Protein AF-A0A117MTT1-F1 (afdb_monomer_lite)

pLDDT: mean 88.35, std 15.42, range [42.28, 98.25]

Secondary structure (DSSP, 8-state):
----SEEEEEEES-HHHHHHHHHHHHHTT-EEEEEEEE--EEEEETTEEEEEPPEEEEEEE--PPPPPS--

Sequence (71 aa):
MSDDGYKVISVEDDAKLLQEALDQISEDQGVVVTVIWQPAREITVGGETKKANSGYVVVADYGLEEPDPRH

Radius of gyration: 15.67 Å; chains: 1; bounding box: 38×25×43 Å

Structure (mmCIF, N/CA/C/O backbone):
data_AF-A0A117MTT1-F1
#
_entry.id   AF-A0A117MTT1-F1
#
loop_
_atom_site.group_PDB
_atom_site.id
_atom_site.type_symbol
_atom_site.label_atom_id
_atom_site.label_alt_id
_atom_site.label_comp_id
_atom_site.label_asym_id
_atom_site.label_entity_id
_atom_site.label_seq_id
_atom_site.pdbx_PDB_ins_code
_atom_site.Cartn_x
_atom_site.Cartn_y
_atom_site.Cartn_z
_atom_site.occupancy
_atom_site.B_iso_or_equiv
_atom_site.auth_seq_id
_atom_site.auth_comp_id
_atom_site.auth_asym_id
_atom_site.auth_atom_id
_atom_site.pdbx_PDB_model_num
ATOM 1 N N . MET A 1 1 ? -21.507 13.008 -2.534 1.00 42.28 1 MET A N 1
ATOM 2 C CA . MET A 1 1 ? -21.451 11.749 -3.298 1.00 42.28 1 MET A CA 1
ATOM 3 C C . MET A 1 1 ? -20.450 10.915 -2.544 1.00 42.28 1 MET A C 1
ATOM 5 O O . MET A 1 1 ? -19.307 11.344 -2.480 1.00 42.28 1 MET A O 1
ATOM 9 N N . SER A 1 2 ? -20.908 9.908 -1.811 1.00 47.47 2 SER A N 1
ATOM 10 C CA . SER A 1 2 ? -20.037 9.181 -0.894 1.00 47.47 2 SER A CA 1
ATOM 11 C C . SER A 1 2 ? -19.069 8.318 -1.696 1.00 47.47 2 SER A C 1
ATOM 13 O O . SER A 1 2 ? -19.488 7.566 -2.574 1.00 47.47 2 SER A O 1
ATOM 15 N N . ASP A 1 3 ? -17.780 8.503 -1.439 1.00 58.25 3 ASP A N 1
ATOM 16 C CA . ASP A 1 3 ? -16.656 7.770 -2.033 1.00 58.25 3 ASP A CA 1
ATOM 17 C C . ASP A 1 3 ? -16.488 6.414 -1.305 1.00 58.25 3 ASP A C 1
ATOM 19 O O . ASP A 1 3 ? -15.392 6.025 -0.902 1.00 58.25 3 ASP A O 1
ATOM 23 N N . ASP A 1 4 ? -17.617 5.739 -1.053 1.00 65.88 4 ASP A N 1
ATOM 24 C CA . ASP A 1 4 ? -17.740 4.532 -0.224 1.00 65.88 4 ASP A CA 1
ATOM 25 C C . ASP A 1 4 ? -17.383 3.298 -1.069 1.00 65.88 4 ASP A C 1
ATOM 27 O O . ASP A 1 4 ? -18.234 2.483 -1.428 1.00 65.88 4 ASP A O 1
ATOM 31 N N . GLY A 1 5 ? -16.120 3.206 -1.489 1.00 84.06 5 GLY A N 1
ATOM 32 C CA . GLY A 1 5 ? -15.631 2.129 -2.348 1.00 84.06 5 GLY A CA 1
ATOM 33 C C . GLY A 1 5 ? -14.148 1.822 -2.166 1.00 84.06 5 GLY A C 1
ATOM 34 O O . GLY A 1 5 ? -13.484 2.336 -1.264 1.00 84.06 5 GLY A O 1
ATOM 35 N N . TYR A 1 6 ? -13.618 0.959 -3.037 1.00 90.94 6 TYR A N 1
ATOM 36 C CA . TYR A 1 6 ? -12.211 0.566 -2.993 1.00 90.94 6 TYR A CA 1
ATOM 37 C C . TYR A 1 6 ? -11.275 1.736 -3.302 1.00 90.94 6 TYR A C 1
ATOM 39 O O . TYR A 1 6 ? -11.401 2.392 -4.338 1.00 90.94 6 TYR A O 1
ATOM 47 N N . LYS A 1 7 ? -10.252 1.911 -2.465 1.00 93.94 7 LYS A N 1
ATOM 48 C CA . LYS A 1 7 ? -9.127 2.817 -2.709 1.00 93.94 7 LYS A CA 1
ATOM 49 C C . LYS A 1 7 ? -7.841 2.027 -2.888 1.00 93.94 7 LYS A C 1
ATOM 51 O O . LYS A 1 7 ? -7.586 1.057 -2.178 1.00 93.94 7 LYS A O 1
ATOM 56 N N . VAL A 1 8 ? -7.027 2.471 -3.842 1.00 95.31 8 VAL A N 1
ATOM 57 C CA . VAL A 1 8 ? -5.686 1.938 -4.099 1.00 95.31 8 VAL A CA 1
ATOM 58 C C . VAL A 1 8 ? -4.671 2.986 -3.668 1.00 95.31 8 VAL A C 1
ATOM 60 O O . VAL A 1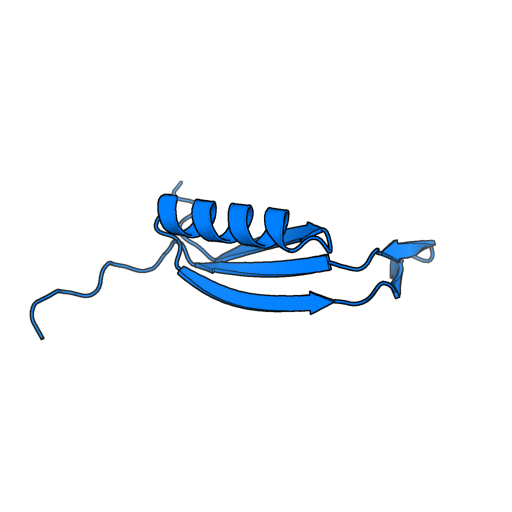 8 ? -4.660 4.096 -4.197 1.00 95.31 8 VAL A O 1
ATOM 63 N N . ILE A 1 9 ? -3.829 2.629 -2.707 1.00 96.00 9 ILE A N 1
ATOM 64 C CA . ILE A 1 9 ? -2.856 3.517 -2.078 1.00 96.00 9 ILE A CA 1
ATOM 65 C C . ILE A 1 9 ? -1.462 2.976 -2.385 1.00 96.00 9 ILE A C 1
ATOM 67 O O . ILE A 1 9 ? -1.155 1.820 -2.098 1.00 96.00 9 ILE A O 1
ATOM 71 N N . SER A 1 10 ? -0.620 3.816 -2.982 1.00 96.00 10 SER A N 1
ATOM 72 C CA . SER A 1 10 ? 0.792 3.505 -3.212 1.00 96.00 10 SER A CA 1
ATOM 73 C C . SER A 1 10 ? 1.618 4.053 -2.058 1.00 96.00 10 SER A C 1
ATOM 75 O O . SER A 1 10 ? 1.516 5.237 -1.743 1.00 96.00 10 SER A O 1
ATOM 77 N N . VAL 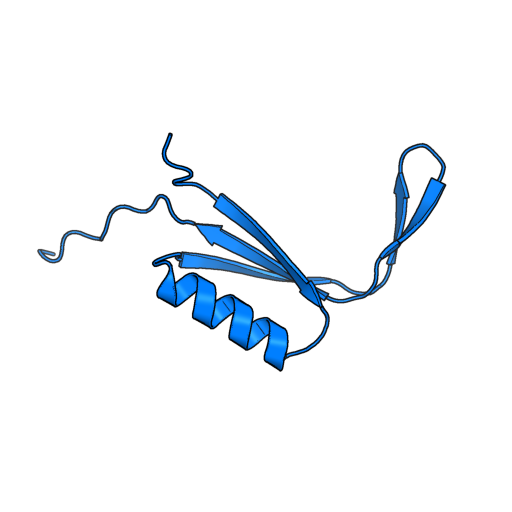A 1 11 ? 2.455 3.210 -1.464 1.00 97.69 11 VAL A N 1
ATOM 78 C CA . VAL A 1 11 ? 3.351 3.566 -0.361 1.00 97.69 11 VAL A CA 1
ATOM 79 C C . VAL A 1 11 ? 4.784 3.253 -0.773 1.00 97.69 11 VAL A C 1
ATOM 81 O O . VAL A 1 11 ? 5.038 2.269 -1.470 1.00 97.69 11 VAL A O 1
ATOM 84 N N . GLU A 1 12 ? 5.728 4.100 -0.377 1.00 97.25 12 GLU A N 1
ATOM 85 C CA . GLU A 1 12 ? 7.152 3.863 -0.625 1.00 97.25 12 GLU A CA 1
ATOM 86 C C . GLU A 1 12 ? 7.639 2.584 0.077 1.00 97.25 12 GLU A C 1
ATOM 88 O O . GLU A 1 12 ? 6.978 2.060 0.974 1.00 97.25 12 GLU A O 1
ATOM 93 N N . ASP A 1 13 ? 8.794 2.059 -0.342 1.00 97.19 13 ASP A N 1
ATOM 94 C CA . ASP A 1 13 ? 9.418 0.862 0.244 1.00 97.19 13 ASP A CA 1
ATOM 95 C C . ASP A 1 13 ? 10.044 1.154 1.620 1.00 97.19 13 ASP A C 1
ATOM 97 O O . ASP A 1 13 ? 11.251 1.031 1.827 1.00 97.19 13 ASP A O 1
ATOM 101 N N . ASP A 1 14 ? 9.206 1.595 2.553 1.00 97.88 14 ASP A N 1
ATOM 102 C CA . ASP A 1 14 ? 9.550 1.943 3.923 1.00 97.88 14 ASP A CA 1
ATOM 103 C C . ASP A 1 14 ? 8.487 1.373 4.872 1.00 97.88 14 ASP A C 1
ATOM 105 O O . ASP A 1 14 ? 7.287 1.628 4.743 1.00 97.88 14 ASP A O 1
ATOM 109 N N . ALA A 1 15 ? 8.936 0.575 5.840 1.00 95.62 15 ALA A N 1
ATOM 110 C CA . ALA A 1 15 ? 8.044 -0.122 6.761 1.00 95.62 15 ALA A CA 1
ATOM 111 C C . ALA A 1 15 ? 7.284 0.827 7.705 1.00 95.62 15 ALA A C 1
ATOM 113 O O . ALA A 1 15 ? 6.164 0.517 8.106 1.00 95.62 15 ALA A O 1
ATOM 114 N N . LYS A 1 16 ? 7.866 1.980 8.056 1.00 98.06 16 LYS A N 1
ATOM 115 C CA . LYS A 1 16 ? 7.221 2.984 8.909 1.00 98.06 16 LYS A CA 1
ATOM 116 C C . LYS A 1 16 ? 6.102 3.683 8.149 1.00 98.06 16 LYS A C 1
ATOM 118 O O . LYS A 1 16 ? 5.009 3.805 8.686 1.00 98.06 16 LYS A O 1
ATOM 123 N N . LEU A 1 17 ? 6.353 4.067 6.897 1.00 98.19 17 LEU A N 1
ATOM 124 C CA . LEU A 1 17 ? 5.327 4.674 6.042 1.00 98.19 17 LEU A CA 1
ATOM 125 C C . LEU A 1 17 ? 4.186 3.698 5.742 1.00 98.19 17 LEU A C 1
ATOM 127 O O . LEU A 1 17 ? 3.026 4.101 5.711 1.00 98.19 17 LEU A O 1
ATOM 131 N N . LEU A 1 18 ? 4.496 2.409 5.562 1.00 98.19 18 LEU A N 1
ATOM 132 C CA . LEU A 1 18 ? 3.466 1.380 5.432 1.00 98.19 18 LEU A CA 1
ATOM 133 C C . LEU A 1 18 ? 2.603 1.294 6.692 1.00 98.19 18 LEU A C 1
ATOM 135 O O . LEU A 1 18 ? 1.382 1.288 6.574 1.00 98.19 18 LEU A O 1
ATOM 139 N N . GLN A 1 19 ? 3.214 1.252 7.877 1.00 98.25 19 GLN A N 1
ATOM 140 C CA . GLN A 1 19 ? 2.465 1.216 9.133 1.00 98.25 19 GLN A CA 1
ATOM 141 C C . GLN A 1 19 ? 1.565 2.449 9.282 1.00 98.25 19 GLN A C 1
ATOM 143 O O . GLN A 1 19 ? 0.381 2.294 9.546 1.00 98.25 19 GLN A O 1
ATOM 148 N N . GLU A 1 20 ? 2.095 3.648 9.029 1.00 98.25 20 GLU A N 1
ATOM 149 C CA . GLU A 1 20 ? 1.329 4.899 9.099 1.00 98.25 20 GLU A CA 1
ATOM 150 C C . GLU A 1 20 ? 0.133 4.894 8.132 1.00 98.25 20 GLU A C 1
ATOM 152 O O . GLU A 1 20 ? -0.962 5.314 8.498 1.00 98.25 20 GLU A O 1
ATOM 157 N N . ALA A 1 21 ? 0.308 4.369 6.915 1.00 97.81 21 ALA A N 1
ATOM 158 C CA . ALA A 1 21 ? -0.787 4.235 5.958 1.00 97.81 21 ALA A CA 1
ATOM 159 C C . ALA A 1 21 ? -1.862 3.240 6.430 1.00 97.81 21 ALA A C 1
ATOM 161 O O . ALA A 1 21 ? -3.050 3.497 6.250 1.00 97.81 21 ALA A O 1
ATOM 162 N N . LEU A 1 22 ? -1.467 2.113 7.030 1.00 97.81 22 LEU A N 1
ATOM 163 C CA . LEU A 1 22 ? -2.403 1.120 7.570 1.00 97.81 22 LEU A CA 1
ATOM 164 C C . LEU A 1 22 ? -3.167 1.658 8.786 1.00 97.81 22 LEU A C 1
ATOM 166 O O . LEU A 1 22 ? 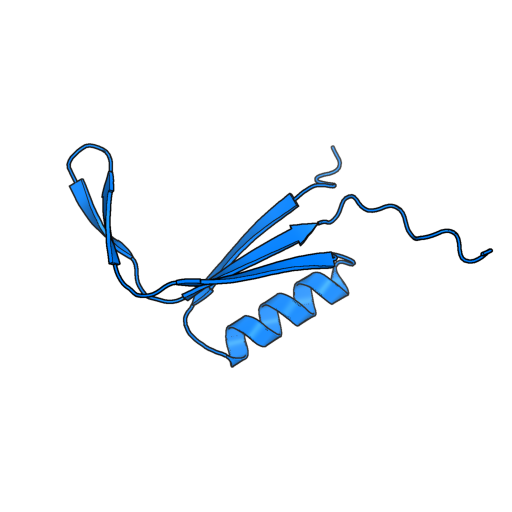-4.374 1.436 8.884 1.00 97.81 22 LEU A O 1
ATOM 170 N N . ASP A 1 23 ? -2.484 2.390 9.666 1.00 97.88 23 ASP A N 1
ATOM 171 C CA . ASP A 1 23 ? -3.096 3.039 10.825 1.00 97.88 23 ASP A CA 1
ATOM 172 C C . ASP A 1 23 ? -4.144 4.060 10.366 1.00 97.88 23 ASP A C 1
ATOM 174 O O . ASP A 1 23 ? -5.290 3.997 10.808 1.00 97.88 23 ASP A O 1
ATOM 178 N N . GLN A 1 24 ? -3.808 4.911 9.388 1.00 96.81 24 GLN A N 1
ATOM 179 C CA . GLN A 1 24 ? -4.753 5.881 8.828 1.00 96.81 24 GLN A CA 1
ATOM 180 C C . GLN A 1 24 ? -5.979 5.207 8.197 1.00 96.81 24 GLN A C 1
ATOM 182 O O . GLN A 1 24 ? -7.102 5.656 8.406 1.00 96.81 24 GLN A O 1
ATOM 187 N N . ILE A 1 25 ? -5.791 4.115 7.442 1.00 95.31 25 ILE A N 1
ATOM 188 C CA . ILE A 1 25 ? -6.913 3.355 6.866 1.00 95.31 25 ILE A CA 1
ATOM 189 C C . ILE A 1 25 ? -7.847 2.872 7.976 1.00 95.31 25 ILE A C 1
ATOM 191 O O . ILE A 1 25 ? -9.061 3.000 7.843 1.00 95.31 25 ILE A O 1
ATOM 195 N N . SER A 1 26 ? -7.287 2.348 9.069 1.00 92.56 26 SER A N 1
ATOM 196 C CA . SER A 1 26 ? -8.074 1.887 10.210 1.00 92.56 26 SER A CA 1
ATOM 197 C C . SER A 1 26 ? -8.801 3.031 10.923 1.00 92.56 26 SER A C 1
ATOM 199 O O . SER A 1 26 ? -9.942 2.844 11.343 1.00 92.56 26 SER A O 1
ATOM 201 N N . GLU A 1 27 ? -8.162 4.192 11.089 1.00 94.56 27 GLU A N 1
ATOM 202 C CA . GLU A 1 27 ? -8.777 5.387 11.686 1.00 94.56 27 GLU A CA 1
ATOM 203 C C . GLU A 1 27 ? -9.952 5.901 10.847 1.00 94.56 27 GLU A C 1
ATOM 205 O O . GLU A 1 27 ? -10.988 6.282 11.392 1.00 94.56 27 GLU A O 1
ATOM 210 N N . ASP A 1 28 ? -9.82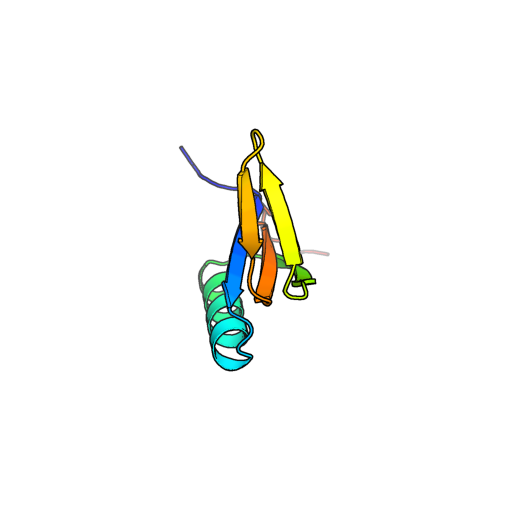4 5.815 9.525 1.00 92.38 28 ASP A N 1
ATOM 211 C CA . ASP A 1 28 ? -10.856 6.179 8.553 1.00 92.38 28 ASP A CA 1
ATOM 212 C C . ASP A 1 28 ? -11.937 5.090 8.385 1.00 92.38 28 ASP A C 1
ATOM 214 O O . ASP A 1 28 ? -12.736 5.149 7.450 1.00 92.38 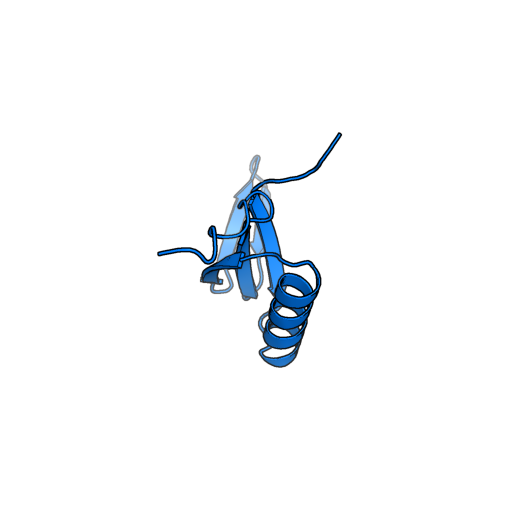28 ASP A O 1
ATOM 218 N N . GLN A 1 29 ? -11.959 4.081 9.266 1.00 90.69 29 GLN A N 1
ATOM 219 C CA . GLN A 1 29 ? -12.878 2.933 9.235 1.00 90.69 29 GLN A CA 1
ATOM 220 C C . GLN A 1 29 ? -12.799 2.093 7.947 1.00 90.69 29 GLN A C 1
ATOM 222 O O . GLN A 1 29 ? -13.719 1.344 7.622 1.00 90.69 29 GLN A O 1
ATOM 227 N N . GLY A 1 30 ? -11.690 2.188 7.217 1.00 91.88 30 GLY A N 1
ATOM 228 C CA . GLY A 1 30 ? -11.417 1.350 6.061 1.00 91.88 30 GLY A CA 1
ATOM 229 C C . GLY A 1 30 ? -10.939 -0.038 6.471 1.00 91.88 30 GLY A C 1
ATOM 230 O O . GLY A 1 30 ? -10.248 -0.226 7.473 1.00 91.88 30 GLY A O 1
ATOM 231 N N . VAL A 1 31 ? -11.255 -1.030 5.645 1.00 92.94 31 VAL A N 1
ATOM 232 C CA . VAL A 1 31 ? -10.780 -2.404 5.810 1.00 92.94 31 VAL A CA 1
ATOM 233 C C . VAL A 1 31 ? -9.713 -2.696 4.770 1.00 92.94 31 VAL A C 1
ATOM 235 O O . VAL A 1 31 ? -9.946 -2.584 3.568 1.00 92.94 31 VAL A O 1
ATOM 238 N N . VAL A 1 32 ? -8.528 -3.103 5.222 1.00 95.06 32 VAL A N 1
ATOM 239 C CA . VAL A 1 32 ? -7.442 -3.513 4.325 1.00 95.06 32 VAL A CA 1
ATOM 240 C C . VAL A 1 32 ? -7.779 -4.866 3.704 1.00 95.06 32 VAL A C 1
ATOM 242 O O . VAL A 1 32 ? -7.942 -5.865 4.399 1.00 95.06 32 VAL A O 1
ATOM 245 N N . VAL A 1 33 ? -7.847 -4.898 2.377 1.00 95.12 33 VAL A N 1
ATOM 246 C CA . VAL A 1 33 ? -8.211 -6.084 1.589 1.00 95.12 33 VAL A CA 1
ATOM 247 C C . VAL A 1 33 ? -6.961 -6.841 1.162 1.00 95.12 33 VAL A C 1
ATOM 249 O O . VAL A 1 33 ? -6.896 -8.064 1.255 1.00 95.12 33 VAL A O 1
ATOM 252 N N . THR A 1 34 ? -5.951 -6.117 0.677 1.00 96.62 34 THR A N 1
ATOM 253 C CA . THR A 1 34 ? -4.670 -6.704 0.283 1.00 96.62 34 THR A CA 1
ATOM 254 C C . THR A 1 34 ? -3.547 -5.681 0.369 1.00 96.62 34 THR A C 1
ATOM 256 O O . THR A 1 34 ? -3.741 -4.496 0.099 1.00 96.62 34 THR A O 1
ATOM 259 N N . VAL A 1 35 ? -2.350 -6.169 0.687 1.00 97.38 35 VAL A N 1
ATOM 260 C CA . VAL A 1 35 ? -1.098 -5.412 0.643 1.00 97.38 35 VAL A CA 1
ATOM 261 C C . VAL A 1 35 ? -0.121 -6.186 -0.227 1.00 97.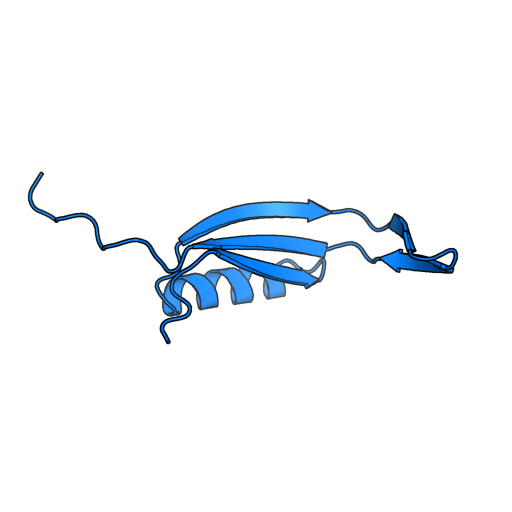38 35 VAL A C 1
ATOM 263 O O . VAL A 1 35 ? 0.147 -7.359 0.026 1.00 97.38 35 VAL A O 1
ATOM 266 N N . ILE A 1 36 ? 0.396 -5.545 -1.271 1.00 97.75 36 ILE A N 1
ATOM 267 C CA . ILE A 1 36 ? 1.301 -6.174 -2.234 1.00 97.75 36 ILE A CA 1
ATOM 268 C C . ILE A 1 36 ? 2.590 -5.368 -2.282 1.00 97.75 36 ILE A C 1
ATOM 270 O O . ILE A 1 36 ? 2.584 -4.222 -2.724 1.00 97.75 36 ILE A O 1
ATOM 274 N N . TRP A 1 37 ? 3.704 -5.978 -1.881 1.00 97.69 37 TRP A N 1
ATOM 275 C CA . TRP A 1 37 ? 5.021 -5.417 -2.166 1.00 97.69 37 TRP A CA 1
ATOM 276 C C . TRP A 1 37 ? 5.365 -5.622 -3.641 1.00 97.69 37 TRP A C 1
ATOM 278 O O . TRP A 1 37 ? 5.190 -6.713 -4.192 1.00 97.69 37 TRP A O 1
ATOM 288 N N . GLN A 1 38 ? 5.865 -4.576 -4.287 1.00 95.75 38 GLN A N 1
ATOM 289 C CA . GLN A 1 38 ? 6.299 -4.612 -5.670 1.00 95.75 38 GLN A CA 1
ATOM 290 C C . GLN A 1 38 ? 7.765 -4.186 -5.774 1.00 95.75 38 GLN A C 1
ATOM 292 O O . GLN A 1 38 ? 8.124 -3.119 -5.275 1.00 95.75 38 GLN A O 1
ATOM 297 N N . PRO A 1 39 ? 8.614 -4.958 -6.473 1.00 96.50 39 PRO A N 1
ATOM 298 C CA . PRO A 1 39 ? 9.991 -4.559 -6.711 1.00 96.50 39 PRO A CA 1
ATOM 299 C C . PRO A 1 39 ? 10.069 -3.384 -7.692 1.00 96.50 39 PRO A C 1
ATOM 301 O O . PRO A 1 39 ? 9.159 -3.146 -8.501 1.00 96.50 39 PRO A O 1
ATOM 304 N N . ALA A 1 40 ? 11.212 -2.696 -7.659 1.00 96.88 40 ALA A N 1
ATOM 305 C CA . ALA A 1 40 ? 11.556 -1.702 -8.661 1.00 96.88 40 ALA A CA 1
ATOM 306 C C . ALA A 1 40 ? 11.577 -2.347 -10.053 1.00 96.88 40 ALA A C 1
ATOM 308 O O . ALA A 1 40 ? 12.088 -3.454 -10.235 1.00 96.88 40 ALA A O 1
ATOM 309 N N . ARG A 1 41 ? 11.013 -1.655 -11.041 1.00 95.00 41 ARG A N 1
ATOM 310 C CA . ARG A 1 41 ? 10.815 -2.188 -12.392 1.00 95.00 41 ARG A CA 1
ATOM 311 C C . ARG A 1 41 ? 10.765 -1.085 -13.432 1.00 95.00 41 ARG A C 1
ATOM 313 O O . ARG A 1 41 ? 10.442 0.062 -13.128 1.00 95.00 41 ARG A O 1
ATOM 320 N N . GLU A 1 42 ? 11.038 -1.449 -14.671 1.00 96.75 42 GLU A N 1
ATOM 321 C CA . GLU A 1 42 ? 10.811 -0.577 -15.817 1.00 96.75 42 GLU A CA 1
ATOM 322 C C . GLU A 1 42 ? 9.416 -0.832 -16.385 1.00 96.75 42 GLU A C 1
ATOM 324 O O . GLU A 1 42 ? 8.965 -1.973 -16.487 1.00 96.75 42 GLU A O 1
ATOM 329 N N . ILE A 1 43 ? 8.710 0.243 -16.716 1.00 93.12 43 ILE A N 1
ATOM 330 C CA . ILE A 1 43 ? 7.356 0.205 -17.256 1.00 93.12 43 ILE A CA 1
ATOM 331 C C . ILE A 1 43 ? 7.345 1.051 -18.522 1.00 93.12 43 ILE A C 1
ATOM 333 O O . ILE A 1 43 ? 7.678 2.235 -18.481 1.00 93.12 43 ILE A O 1
ATOM 337 N N . THR A 1 44 ? 6.943 0.455 -19.641 1.00 95.12 44 THR A N 1
ATOM 338 C CA . THR A 1 44 ? 6.743 1.188 -20.893 1.00 95.12 44 THR A CA 1
ATOM 339 C C . THR A 1 44 ? 5.278 1.585 -21.023 1.00 95.12 44 THR A C 1
ATOM 341 O O . THR A 1 44 ? 4.399 0.727 -21.081 1.00 95.12 44 THR A O 1
ATOM 344 N N . VAL A 1 45 ? 5.009 2.888 -21.090 1.00 89.62 45 VAL A N 1
ATOM 345 C CA . VAL A 1 45 ? 3.662 3.442 -21.285 1.00 89.62 45 VAL A CA 1
ATOM 346 C C . VAL A 1 45 ? 3.710 4.421 -22.447 1.00 89.62 45 VAL A C 1
ATOM 348 O O . VAL A 1 45 ? 4.507 5.354 -22.438 1.00 89.62 45 VAL A O 1
ATOM 351 N N . GLY A 1 46 ? 2.882 4.201 -23.472 1.00 91.56 46 GLY A N 1
ATOM 352 C CA . GLY A 1 46 ? 2.837 5.086 -24.644 1.00 91.56 46 GLY A CA 1
ATOM 353 C C . GLY A 1 46 ? 4.159 5.179 -25.420 1.00 91.56 46 GLY A C 1
ATOM 354 O O . GLY A 1 46 ? 4.407 6.185 -26.071 1.00 91.56 46 GLY A O 1
ATOM 355 N N . GLY A 1 47 ? 5.017 4.156 -25.332 1.00 93.56 47 GLY A N 1
ATOM 356 C CA . GLY A 1 47 ? 6.343 4.142 -25.962 1.00 93.56 47 GLY A CA 1
ATOM 357 C C . GLY A 1 47 ? 7.462 4.783 -25.132 1.00 93.56 47 GLY A C 1
ATOM 358 O O . GLY A 1 47 ? 8.620 4.685 -25.525 1.00 93.56 47 GLY A O 1
ATOM 359 N N . GLU A 1 48 ? 7.156 5.377 -23.975 1.00 94.88 48 GLU A N 1
ATOM 360 C CA . GLU A 1 48 ? 8.158 5.883 -23.032 1.00 94.88 48 GLU A CA 1
ATOM 361 C C . GLU A 1 48 ? 8.442 4.855 -21.934 1.00 94.88 48 GLU A C 1
ATOM 363 O O . GLU A 1 48 ? 7.515 4.360 -21.290 1.00 94.88 48 GLU A O 1
ATOM 368 N N . THR A 1 49 ? 9.720 4.569 -21.675 1.00 94.69 49 THR A N 1
ATOM 369 C CA . THR A 1 49 ? 10.139 3.729 -20.545 1.00 94.69 49 THR A CA 1
ATOM 370 C C . THR A 1 49 ? 10.357 4.586 -19.303 1.00 94.69 49 THR A C 1
ATOM 372 O O . THR A 1 49 ? 11.144 5.531 -19.315 1.00 94.69 49 THR A O 1
ATOM 375 N N . LYS A 1 50 ? 9.669 4.237 -18.215 1.00 93.44 50 LYS A N 1
ATOM 376 C CA . LYS A 1 50 ? 9.785 4.877 -16.901 1.00 93.44 50 LYS A CA 1
ATOM 377 C C . LYS A 1 50 ? 10.224 3.853 -15.869 1.00 93.44 50 LYS A C 1
ATOM 379 O O . LYS A 1 50 ? 9.801 2.700 -15.910 1.00 93.44 50 LYS A O 1
ATOM 384 N N . LYS A 1 51 ? 11.050 4.282 -14.918 1.00 92.62 51 LYS A N 1
ATOM 385 C CA . LYS A 1 51 ? 11.425 3.461 -13.768 1.00 92.62 51 LYS A CA 1
ATOM 386 C C . LYS A 1 51 ? 10.424 3.695 -12.641 1.00 92.62 51 LYS A C 1
ATOM 388 O O . LYS A 1 51 ? 10.281 4.820 -12.171 1.00 92.62 51 LYS A O 1
ATOM 393 N N . ALA A 1 52 ? 9.752 2.636 -12.214 1.00 91.38 52 ALA A N 1
ATOM 394 C CA . ALA A 1 52 ? 9.006 2.604 -10.967 1.00 91.38 52 ALA A CA 1
ATOM 395 C C . ALA A 1 52 ? 9.923 2.068 -9.862 1.00 91.38 52 ALA A C 1
ATOM 397 O O . ALA A 1 52 ? 10.586 1.043 -10.047 1.00 91.38 52 ALA A O 1
ATOM 398 N N . ASN A 1 53 ? 9.979 2.767 -8.731 1.00 95.38 53 ASN A N 1
ATOM 399 C CA . ASN A 1 53 ? 10.703 2.294 -7.551 1.00 95.38 53 ASN A CA 1
ATOM 400 C C . ASN A 1 53 ? 9.956 1.127 -6.893 1.00 95.38 53 ASN A C 1
ATOM 402 O O . ASN A 1 53 ? 8.796 0.864 -7.224 1.00 95.38 53 ASN A O 1
ATOM 406 N N . SER A 1 54 ? 10.632 0.410 -5.994 1.00 97.12 54 SER A N 1
ATOM 407 C CA . SER A 1 54 ? 9.939 -0.547 -5.139 1.00 97.12 54 SER A CA 1
ATOM 408 C C . SER A 1 54 ? 9.008 0.182 -4.174 1.00 97.12 54 SER A C 1
ATOM 410 O O . SER A 1 54 ? 9.177 1.374 -3.903 1.00 97.12 54 SER A O 1
ATOM 412 N N . GLY A 1 55 ? 8.006 -0.536 -3.684 1.00 97.81 55 GLY A N 1
ATOM 413 C CA . GLY A 1 55 ? 7.039 -0.012 -2.731 1.00 97.81 55 GLY A CA 1
ATOM 414 C C . GLY A 1 55 ? 5.879 -0.969 -2.520 1.00 97.81 55 GLY A C 1
ATOM 415 O O . GLY A 1 55 ? 5.868 -2.085 -3.044 1.00 97.81 55 GLY A O 1
ATOM 416 N N . TYR A 1 56 ? 4.886 -0.519 -1.768 1.00 98.06 56 TYR A N 1
ATOM 417 C CA . TYR A 1 56 ? 3.681 -1.275 -1.466 1.00 98.06 56 TYR A CA 1
ATOM 418 C C . TYR A 1 56 ? 2.480 -0.689 -2.197 1.00 98.06 56 TYR A C 1
ATOM 420 O O . TYR A 1 56 ? 2.352 0.521 -2.369 1.00 98.06 56 TYR A O 1
ATOM 428 N N . VAL A 1 57 ? 1.571 -1.567 -2.601 1.00 97.38 57 VAL A N 1
ATOM 429 C CA . VAL A 1 57 ? 0.230 -1.205 -3.048 1.00 97.38 57 VAL A CA 1
ATOM 430 C C . VAL A 1 57 ? -0.752 -1.777 -2.039 1.00 97.38 57 VAL A C 1
ATOM 432 O O . VAL A 1 57 ? -0.826 -2.995 -1.865 1.00 97.38 57 VAL A O 1
ATOM 435 N N . VAL A 1 58 ? -1.485 -0.895 -1.371 1.00 97.62 58 VAL A N 1
ATOM 436 C CA . VAL A 1 58 ? -2.525 -1.235 -0.401 1.00 97.62 58 VAL A CA 1
ATOM 437 C C . VAL A 1 58 ? -3.881 -1.013 -1.055 1.00 97.62 58 VAL A C 1
ATOM 439 O O . VAL A 1 58 ? -4.129 0.041 -1.638 1.00 97.62 58 VAL A O 1
ATOM 442 N N . VAL A 1 59 ? -4.758 -2.008 -0.971 1.00 96.50 59 VAL A N 1
ATOM 443 C CA . VAL A 1 59 ? -6.160 -1.882 -1.377 1.00 96.50 59 VAL A CA 1
ATOM 444 C C . VAL A 1 59 ? -7.012 -1.901 -0.120 1.00 96.50 59 VAL A C 1
ATOM 446 O O . VAL A 1 59 ? -6.931 -2.856 0.655 1.00 96.50 59 VAL A O 1
ATOM 449 N N . ALA A 1 60 ? -7.815 -0.861 0.066 1.00 95.81 60 ALA A N 1
ATOM 450 C CA . ALA A 1 60 ? -8.719 -0.715 1.198 1.00 95.81 60 ALA A CA 1
ATOM 451 C C . ALA A 1 60 ? -10.160 -0.532 0.718 1.00 95.81 60 ALA A C 1
ATOM 453 O O . ALA A 1 60 ? -10.388 0.095 -0.315 1.00 95.81 60 ALA A O 1
ATOM 454 N N . ASP A 1 61 ? -11.110 -1.089 1.457 1.00 92.88 61 ASP A N 1
ATOM 455 C CA . ASP A 1 61 ? -12.546 -0.965 1.225 1.00 92.88 61 ASP A CA 1
ATOM 456 C C . ASP A 1 61 ? -13.163 -0.068 2.301 1.00 92.88 61 ASP A C 1
ATOM 458 O O . ASP A 1 61 ? -12.978 -0.317 3.492 1.00 92.88 61 ASP A O 1
ATOM 462 N N . TYR A 1 62 ? -13.874 0.974 1.874 1.00 89.81 62 TYR A N 1
ATOM 463 C CA . TYR A 1 62 ? -14.573 1.922 2.748 1.00 89.81 62 TYR A CA 1
ATOM 464 C C . TYR A 1 62 ? -16.099 1.827 2.615 1.00 89.81 62 TYR A C 1
ATOM 466 O O . TYR A 1 62 ? -16.816 2.605 3.232 1.00 89.81 62 TYR A O 1
ATOM 474 N N . GLY A 1 63 ? -16.605 0.906 1.789 1.00 83.19 63 GLY A N 1
ATOM 475 C CA . GLY A 1 63 ? -18.034 0.744 1.512 1.00 83.19 63 GLY A CA 1
ATOM 476 C C . GLY A 1 63 ? -18.696 -0.402 2.272 1.00 83.19 63 GLY A C 1
ATOM 477 O O . GLY A 1 63 ? -19.816 -0.784 1.936 1.00 83.19 63 GLY A O 1
ATOM 478 N N . LEU A 1 64 ? -18.011 -0.992 3.253 1.00 70.94 64 LEU A N 1
ATOM 479 C CA . LEU A 1 64 ? -18.552 -2.102 4.030 1.00 70.94 64 LEU A CA 1
ATOM 480 C C . LEU A 1 64 ? -19.506 -1.571 5.106 1.00 70.94 64 LEU A C 1
ATOM 482 O O . LEU A 1 64 ? -19.115 -0.774 5.955 1.00 70.94 64 LEU A O 1
ATOM 486 N N . GLU A 1 65 ? -20.756 -2.039 5.088 1.00 62.12 65 GLU A N 1
ATOM 487 C CA . GLU A 1 65 ? -21.669 -1.856 6.219 1.00 62.12 65 GLU A CA 1
ATOM 488 C C . GLU A 1 65 ? -21.101 -2.577 7.453 1.00 62.12 65 GLU A C 1
ATOM 490 O O . GLU A 1 65 ? -20.575 -3.690 7.341 1.00 62.12 65 GLU A O 1
ATOM 495 N N . GLU A 1 66 ? -21.197 -1.951 8.634 1.00 58.88 66 GLU A N 1
ATOM 496 C CA . GLU A 1 66 ? -20.795 -2.596 9.887 1.00 58.88 66 GLU A CA 1
ATOM 497 C C . GLU A 1 66 ? -21.523 -3.946 10.034 1.00 58.88 66 GLU A C 1
ATOM 499 O O . GLU A 1 66 ? -22.741 -4.014 9.826 1.00 58.88 66 GLU A O 1
ATOM 504 N N . PRO A 1 67 ? -20.822 -5.036 10.396 1.00 55.69 67 PRO A N 1
ATOM 505 C CA . PRO A 1 67 ? -21.481 -6.309 10.642 1.00 55.69 67 PRO A CA 1
ATOM 506 C C . PRO A 1 67 ? -22.487 -6.151 11.789 1.00 55.69 67 PRO A C 1
ATOM 508 O O . PRO A 1 67 ? -22.122 -5.683 12.868 1.00 55.69 67 PRO A O 1
ATOM 511 N N . ASP A 1 68 ? -23.747 -6.548 11.562 1.00 52.75 68 ASP A N 1
ATOM 512 C CA . ASP A 1 68 ? -24.793 -6.525 12.593 1.00 52.75 68 ASP A CA 1
ATOM 513 C C . ASP A 1 68 ? -24.304 -7.327 13.817 1.00 52.75 68 ASP A C 1
ATOM 515 O O . ASP A 1 68 ? -24.074 -8.536 13.702 1.00 52.75 68 ASP A O 1
ATOM 519 N N . PRO A 1 69 ? -24.130 -6.701 14.996 1.00 57.28 69 PRO A N 1
ATOM 520 C CA . PRO A 1 69 ? -23.543 -7.339 16.176 1.00 57.28 69 PRO A CA 1
ATOM 521 C C . PRO A 1 69 ? -24.451 -8.401 16.836 1.00 57.28 69 PRO A C 1
ATOM 523 O O . PRO A 1 69 ? -24.248 -8.750 17.998 1.00 57.28 69 PRO A O 1
ATOM 526 N N . ARG A 1 70 ? -25.481 -8.903 16.140 1.00 52.41 70 ARG A N 1
ATOM 527 C CA . ARG A 1 70 ? -26.524 -9.804 16.666 1.00 52.41 70 ARG A CA 1
ATOM 528 C C . ARG A 1 70 ? -26.469 -11.248 16.149 1.00 52.41 70 ARG A C 1
ATOM 530 O O . ARG A 1 70 ? -27.514 -11.898 16.109 1.00 52.41 70 ARG A O 1
ATOM 537 N N . HIS A 1 71 ? -25.294 -11.770 15.803 1.00 43.47 71 HIS A N 1
ATOM 538 C CA . HIS A 1 71 ? -25.126 -13.186 15.449 1.00 43.47 71 HIS A CA 1
ATOM 539 C C . HIS A 1 71 ? -24.230 -13.955 16.418 1.00 43.47 71 HIS A C 1
ATOM 541 O O . HIS A 1 71 ? -23.144 -13.442 16.764 1.00 43.47 71 HIS A O 1
#

Foldseek 3Di:
DDPQFKDKDWFAPDPVRVVVVVVVCVVLVKDWPDKDWDAWDWDADPNDIDIDHTTIIIIIGRNDDDPDPPD